Protein AF-A0A6M3MAF4-F1 (afdb_monomer)

Solvent-accessible surface area (backbone atoms only — not comparable to full-atom values): 4338 Å² total; per-residue (Å²): 131,87,88,82,77,93,81,89,76,60,67,73,58,54,54,51,48,55,59,70,38,59,92,51,93,60,88,44,70,66,59,51,52,51,52,54,49,42,68,75,37,58,85,75,44,73,71,93,53,54,74,71,52,49,51,53,50,52,53,51,34,44,76,70,68,79,102

Structure (mmCIF, N/CA/C/O backbone):
data_AF-A0A6M3MAF4-F1
#
_entry.id   AF-A0A6M3MAF4-F1
#
loop_
_atom_site.group_PDB
_atom_site.id
_atom_site.type_symbol
_atom_site.label_atom_id
_atom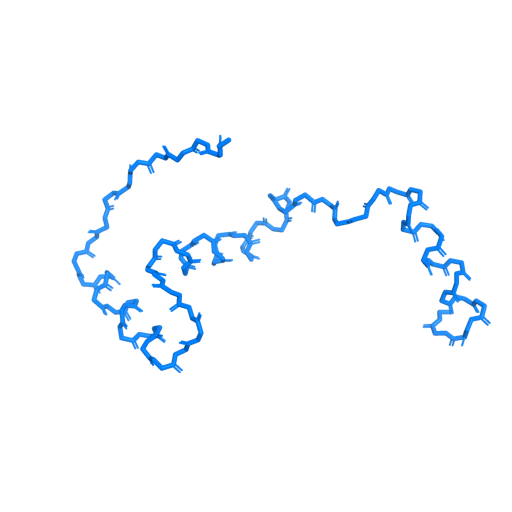_site.label_alt_id
_atom_site.label_comp_id
_atom_site.label_asym_id
_atom_site.label_entity_id
_atom_site.label_seq_id
_atom_site.pdbx_PDB_ins_code
_atom_site.Cartn_x
_atom_site.Cartn_y
_atom_site.Cartn_z
_atom_site.occupancy
_atom_site.B_iso_or_equiv
_atom_site.auth_seq_id
_atom_site.auth_comp_id
_atom_site.auth_asym_id
_atom_site.auth_atom_id
_atom_site.pdbx_PDB_model_num
ATOM 1 N N . MET A 1 1 ? 17.806 4.401 2.484 1.00 43.84 1 MET A N 1
ATOM 2 C CA . MET A 1 1 ? 16.429 4.620 2.975 1.00 43.84 1 MET A CA 1
ATOM 3 C C . MET A 1 1 ? 15.636 5.240 1.843 1.00 43.84 1 MET A C 1
ATOM 5 O O . MET A 1 1 ? 16.076 6.256 1.316 1.00 43.84 1 MET A O 1
ATOM 9 N N . SER A 1 2 ? 14.539 4.605 1.436 1.00 70.19 2 SER A N 1
ATOM 10 C CA . SER A 1 2 ? 13.571 5.177 0.499 1.00 70.19 2 SER A CA 1
ATOM 11 C C . SER A 1 2 ? 12.933 6.423 1.123 1.00 70.19 2 SER A C 1
ATOM 13 O O . SER A 1 2 ? 12.670 6.468 2.326 1.00 70.19 2 SER A O 1
ATOM 15 N N . ARG A 1 3 ? 12.758 7.478 0.324 1.00 83.19 3 ARG A N 1
ATOM 16 C CA . ARG A 1 3 ? 12.176 8.749 0.773 1.00 83.19 3 ARG A CA 1
ATOM 17 C C . ARG A 1 3 ? 10.657 8.632 0.667 1.00 83.19 3 ARG A C 1
ATOM 19 O O . ARG A 1 3 ? 10.155 8.445 -0.435 1.00 83.19 3 ARG A O 1
ATOM 26 N N . THR A 1 4 ? 9.936 8.743 1.778 1.00 85.00 4 THR A N 1
ATOM 27 C CA . THR A 1 4 ? 8.465 8.756 1.782 1.00 85.00 4 THR A CA 1
ATOM 28 C C . THR A 1 4 ? 7.937 10.164 2.049 1.00 85.00 4 THR A C 1
ATOM 30 O O . THR A 1 4 ? 8.612 10.991 2.667 1.00 85.00 4 THR A O 1
ATOM 33 N N . ILE A 1 5 ? 6.731 10.446 1.555 1.00 90.12 5 ILE A N 1
ATOM 34 C CA . ILE A 1 5 ? 5.990 11.681 1.834 1.00 90.12 5 ILE A CA 1
ATOM 35 C C . ILE A 1 5 ? 4.686 11.336 2.568 1.00 9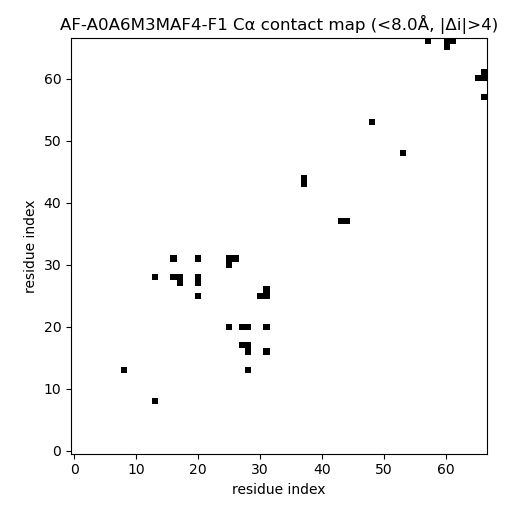0.12 5 ILE A C 1
ATOM 37 O O . ILE A 1 5 ? 4.053 10.336 2.223 1.00 90.12 5 ILE A O 1
ATOM 41 N N . PRO A 1 6 ? 4.269 12.117 3.581 1.00 90.19 6 PRO A N 1
ATOM 42 C CA . PRO A 1 6 ? 3.005 11.881 4.265 1.00 90.19 6 PRO A CA 1
ATOM 43 C C . PRO A 1 6 ? 1.827 12.246 3.353 1.00 90.19 6 PRO A C 1
ATOM 45 O O . PRO A 1 6 ? 1.842 13.283 2.690 1.00 90.19 6 PRO A O 1
ATOM 48 N N . ILE A 1 7 ? 0.790 11.409 3.355 1.00 88.25 7 ILE A N 1
ATOM 49 C CA . ILE A 1 7 ? -0.472 11.652 2.650 1.00 88.25 7 ILE A CA 1
ATOM 50 C C . ILE A 1 7 ? -1.634 11.626 3.643 1.00 88.25 7 ILE A C 1
ATOM 52 O O . ILE A 1 7 ? -1.624 10.857 4.602 1.00 88.25 7 ILE A O 1
ATOM 56 N N . SER A 1 8 ? -2.648 12.456 3.407 1.00 92.06 8 SER A N 1
ATOM 57 C CA . SER A 1 8 ? -3.880 12.456 4.198 1.00 92.06 8 SER A CA 1
ATOM 58 C C . SER A 1 8 ? -4.959 11.662 3.477 1.00 92.06 8 SER A C 1
ATOM 60 O O . SER A 1 8 ? -5.210 11.877 2.291 1.00 92.06 8 SER A O 1
ATOM 62 N N . LEU A 1 9 ? -5.629 10.775 4.206 1.00 89.75 9 LEU A N 1
ATOM 63 C CA . LEU A 1 9 ? -6.728 9.958 3.700 1.00 89.75 9 LEU A CA 1
ATOM 64 C C . LEU A 1 9 ? -8.003 10.263 4.492 1.00 89.75 9 LEU A C 1
ATOM 66 O O . LEU A 1 9 ? -7.926 10.524 5.696 1.00 89.75 9 LEU A O 1
ATOM 70 N N . PRO A 1 10 ? -9.189 10.211 3.862 1.00 95.06 10 PRO A N 1
ATOM 71 C CA . PRO A 1 10 ? -10.441 10.248 4.603 1.00 95.06 10 PRO A CA 1
ATOM 72 C C . PRO A 1 10 ? -10.514 9.088 5.600 1.00 95.06 10 PRO A C 1
ATOM 74 O O . PRO A 1 10 ? -10.196 7.951 5.250 1.00 95.06 10 PRO A O 1
ATOM 77 N N . LEU A 1 11 ? -11.012 9.355 6.812 1.00 93.69 11 LEU A N 1
ATOM 78 C CA . LEU A 1 11 ? -11.083 8.356 7.888 1.00 93.69 11 LEU A CA 1
ATOM 79 C C . LEU A 1 11 ? -11.801 7.070 7.443 1.00 93.69 11 LEU A C 1
ATOM 81 O O . LEU A 1 11 ? -11.300 5.973 7.652 1.00 93.69 11 LEU A O 1
ATOM 85 N N . LYS A 1 12 ? -12.915 7.221 6.716 1.00 94.81 12 LYS A N 1
ATOM 86 C CA . LYS A 1 12 ? -13.707 6.101 6.182 1.00 94.81 12 LYS A CA 1
ATOM 87 C C . LYS A 1 12 ? -12.906 5.180 5.258 1.00 94.81 12 LYS A C 1
ATOM 89 O O . LYS A 1 12 ? -13.151 3.981 5.224 1.00 94.81 12 LYS A O 1
ATOM 94 N N . VAL A 1 13 ? -11.977 5.741 4.481 1.00 91.94 13 VAL A N 1
ATOM 95 C CA . VAL A 1 13 ? -11.119 4.964 3.574 1.00 91.94 13 VAL A CA 1
ATOM 96 C C . VAL A 1 13 ? -10.100 4.178 4.387 1.00 91.94 13 VAL A C 1
ATOM 98 O O . VAL A 1 13 ? -9.912 2.993 4.142 1.00 91.94 13 VAL A O 1
ATOM 101 N N . PHE A 1 14 ? -9.487 4.819 5.3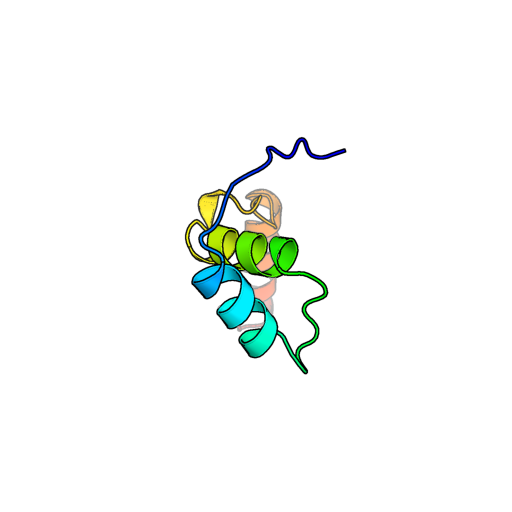85 1.00 92.62 14 PHE A N 1
ATOM 102 C CA . PHE A 1 14 ? -8.543 4.159 6.282 1.00 92.62 14 PHE A CA 1
ATOM 103 C C . PHE A 1 14 ? -9.194 2.985 7.027 1.00 92.62 14 PHE A C 1
ATOM 105 O O . PHE A 1 14 ? -8.668 1.878 6.989 1.00 92.62 14 PHE A O 1
ATOM 112 N N . GLU A 1 15 ? -10.359 3.202 7.642 1.00 94.12 15 GLU A N 1
ATOM 113 C CA . GLU A 1 15 ? -11.105 2.159 8.361 1.00 94.12 15 GLU A CA 1
ATOM 114 C C . GLU A 1 15 ? -11.439 0.975 7.454 1.00 94.12 15 GLU A C 1
ATOM 116 O O . GLU A 1 15 ? -11.208 -0.173 7.830 1.00 94.12 15 GLU A O 1
ATOM 121 N N . LYS A 1 16 ? -11.896 1.253 6.228 1.00 93.56 16 LYS A N 1
ATOM 122 C CA . LYS A 1 16 ? -12.202 0.208 5.254 1.00 93.56 16 LYS A CA 1
ATOM 123 C C . LYS A 1 16 ? -10.971 -0.627 4.895 1.00 93.56 16 LYS A C 1
ATOM 125 O O . LYS A 1 16 ? -11.058 -1.850 4.863 1.00 93.56 16 LYS A O 1
ATOM 130 N N . ILE A 1 17 ? -9.821 0.014 4.681 1.00 92.12 17 ILE A N 1
ATOM 131 C CA . ILE A 1 17 ? -8.570 -0.701 4.394 1.00 92.12 17 ILE A CA 1
ATOM 132 C C . ILE A 1 17 ? -8.150 -1.549 5.597 1.00 92.12 17 ILE A C 1
ATOM 134 O O . ILE A 1 17 ? -7.744 -2.690 5.412 1.00 92.12 17 ILE A O 1
ATOM 138 N N . VAL A 1 18 ? -8.271 -1.028 6.824 1.00 92.31 18 VAL A N 1
ATOM 139 C CA . VAL A 1 18 ? -7.958 -1.782 8.050 1.00 92.31 18 VAL A CA 1
ATOM 140 C C . VAL A 1 18 ? -8.818 -3.040 8.167 1.00 92.31 18 VAL A C 1
ATOM 142 O O . VAL A 1 18 ? -8.304 -4.090 8.550 1.00 92.31 18 VAL A O 1
ATOM 145 N N . GLU A 1 19 ? -10.105 -2.957 7.831 1.00 93.69 19 GLU A N 1
ATOM 146 C CA . GLU A 1 19 ? -10.981 -4.130 7.773 1.00 93.69 19 GLU A CA 1
ATOM 147 C C . GLU A 1 19 ? -10.551 -5.114 6.682 1.00 93.69 19 GLU A C 1
ATOM 149 O O . GLU A 1 19 ? -10.458 -6.309 6.955 1.00 93.69 19 GLU A O 1
ATOM 154 N N . ASP A 1 20 ? -10.245 -4.624 5.479 1.00 89.06 20 ASP A N 1
ATOM 155 C CA . ASP A 1 20 ? -9.891 -5.460 4.328 1.00 89.06 20 ASP A CA 1
ATO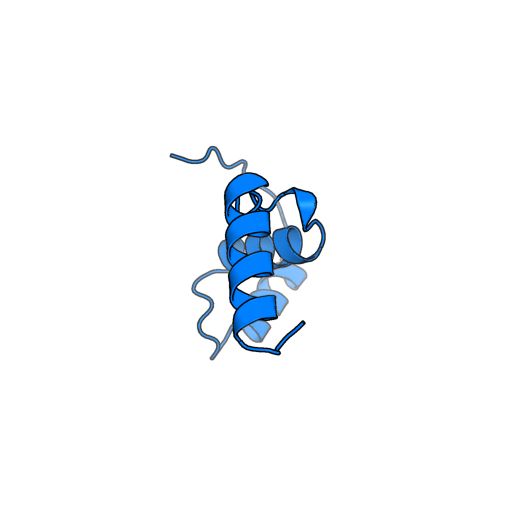M 156 C C . ASP A 1 20 ? -8.551 -6.196 4.525 1.00 89.06 20 ASP A C 1
ATOM 158 O O . ASP A 1 20 ? -8.402 -7.342 4.098 1.00 89.06 20 ASP A O 1
ATOM 162 N N . ILE A 1 21 ? -7.578 -5.586 5.215 1.00 91.88 21 ILE A N 1
ATOM 163 C CA . ILE A 1 21 ? -6.294 -6.238 5.527 1.00 91.88 21 ILE A CA 1
ATOM 164 C C . ILE A 1 21 ? -6.370 -7.152 6.755 1.00 91.88 21 ILE A C 1
ATOM 166 O O . ILE A 1 21 ? -5.437 -7.923 7.007 1.00 91.88 21 ILE A O 1
ATOM 170 N N . LYS A 1 22 ? -7.456 -7.102 7.535 1.00 89.00 22 LYS A N 1
ATOM 171 C CA . LYS A 1 22 ? -7.596 -7.885 8.765 1.00 89.00 22 LYS A CA 1
ATOM 172 C C . LYS A 1 22 ? -7.662 -9.378 8.440 1.00 89.00 22 LYS A C 1
ATOM 174 O O . LYS A 1 22 ? -8.583 -9.853 7.789 1.00 89.00 22 LYS A O 1
ATOM 179 N N . GLY A 1 23 ? -6.683 -10.133 8.937 1.00 84.44 23 GLY A N 1
ATOM 180 C CA . GLY A 1 23 ? -6.558 -11.568 8.650 1.00 84.44 23 GLY A CA 1
ATOM 181 C C . GLY A 1 23 ? -5.758 -11.888 7.385 1.00 84.44 23 GLY A C 1
ATOM 182 O O . GLY A 1 23 ? -5.601 -13.058 7.049 1.00 84.44 23 GLY A O 1
ATOM 183 N N . THR A 1 24 ? -5.211 -10.872 6.715 1.00 88.69 24 THR A N 1
ATOM 184 C CA . THR A 1 24 ? -4.225 -11.045 5.643 1.00 88.69 24 THR A CA 1
ATOM 185 C C . THR A 1 24 ? -2.798 -10.953 6.195 1.00 88.69 24 THR A C 1
ATOM 187 O O . THR A 1 24 ? -2.574 -10.583 7.348 1.00 88.69 24 THR A O 1
ATOM 190 N N . SER A 1 25 ? -1.803 -11.265 5.364 1.00 86.25 25 SER A N 1
ATOM 191 C CA . SER A 1 25 ? -0.381 -11.088 5.686 1.00 86.25 25 SER A CA 1
ATOM 192 C C . SER A 1 25 ? 0.106 -9.634 5.580 1.00 86.25 25 SER A C 1
ATOM 194 O O . SER A 1 25 ? 1.294 -9.373 5.787 1.00 86.25 25 SER A O 1
ATOM 196 N N . VAL A 1 26 ? -0.770 -8.689 5.221 1.00 86.12 26 VAL A N 1
ATOM 197 C CA . VAL A 1 26 ? -0.415 -7.278 5.046 1.00 86.12 26 VAL A CA 1
ATOM 198 C C . VAL A 1 26 ? -0.275 -6.608 6.411 1.00 86.12 26 VAL A C 1
ATOM 200 O O . VAL A 1 26 ? -1.171 -6.663 7.248 1.00 86.12 26 VAL A O 1
ATOM 203 N N . LYS A 1 27 ? 0.883 -5.981 6.644 1.00 80.62 27 LYS A N 1
ATOM 204 C CA . LYS A 1 27 ? 1.288 -5.498 7.974 1.00 80.62 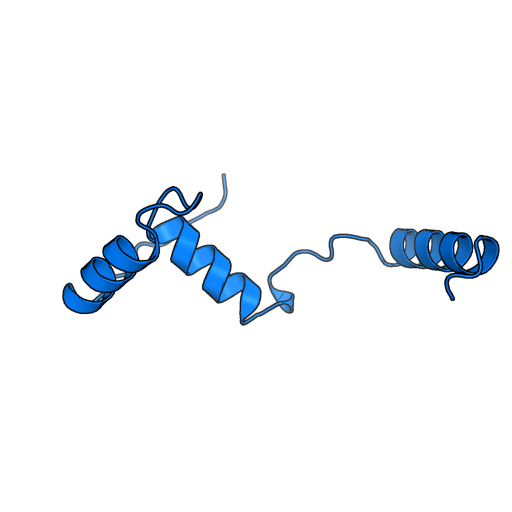27 LYS A CA 1
ATOM 205 C C . LYS A 1 27 ? 0.792 -4.091 8.311 1.00 80.62 27 LYS A C 1
ATOM 207 O O . LYS A 1 27 ? 0.732 -3.757 9.491 1.00 80.62 27 LYS A O 1
ATOM 212 N N . SER A 1 28 ? 0.472 -3.265 7.314 1.00 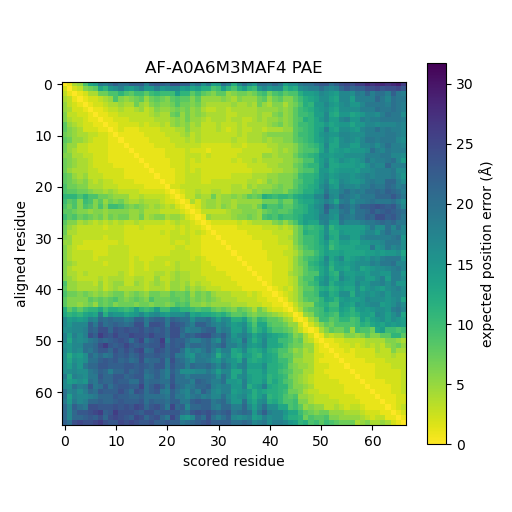88.19 28 SER A N 1
ATOM 213 C CA . SER A 1 28 ? -0.016 -1.901 7.535 1.00 88.19 28 SER A CA 1
ATOM 214 C C . SER A 1 28 ? -0.825 -1.365 6.356 1.00 88.19 28 SER A C 1
ATOM 216 O O . SER A 1 28 ? -0.779 -1.903 5.246 1.00 88.19 28 SER A O 1
ATOM 218 N N . VAL A 1 29 ? -1.556 -0.277 6.607 1.00 90.12 29 VAL A N 1
ATOM 219 C CA . VAL A 1 29 ? -2.300 0.454 5.574 1.00 90.12 29 VAL A CA 1
ATOM 220 C C . VAL A 1 29 ? -1.345 1.073 4.553 1.00 90.12 29 VAL A C 1
ATOM 222 O O . VAL A 1 29 ? -1.651 1.050 3.365 1.00 90.12 29 VAL A O 1
ATOM 225 N N . GLU A 1 30 ? -0.171 1.565 4.971 1.00 89.06 30 GLU A N 1
ATOM 226 C CA . GLU A 1 30 ? 0.820 2.081 4.019 1.00 89.06 30 GLU A CA 1
ATOM 227 C C . GLU A 1 30 ? 1.292 0.986 3.061 1.00 89.06 30 GLU A C 1
ATOM 229 O O . GLU A 1 30 ? 1.287 1.206 1.855 1.00 89.06 30 GLU A O 1
ATOM 234 N N . ALA A 1 31 ? 1.612 -0.206 3.577 1.00 87.94 31 ALA A N 1
ATOM 235 C CA . ALA A 1 31 ? 2.049 -1.332 2.752 1.00 87.94 31 ALA A CA 1
ATOM 236 C C . ALA A 1 31 ? 0.956 -1.791 1.774 1.00 87.94 31 ALA A C 1
ATOM 238 O O . ALA A 1 31 ? 1.246 -2.144 0.633 1.00 87.94 31 ALA A O 1
ATOM 239 N N . PHE A 1 32 ? -0.309 -1.764 2.206 1.00 91.44 32 PHE A N 1
ATOM 240 C CA . PHE A 1 32 ? -1.442 -2.055 1.331 1.00 91.44 32 PHE A CA 1
ATOM 241 C C . PHE A 1 32 ? -1.543 -1.052 0.177 1.00 91.44 32 PHE A C 1
ATOM 243 O O . PHE A 1 32 ? -1.686 -1.443 -0.979 1.00 91.44 32 PHE A O 1
ATOM 250 N N . ILE A 1 33 ? -1.457 0.244 0.490 1.00 90.81 33 ILE A N 1
ATOM 251 C CA . ILE A 1 33 ? -1.558 1.314 -0.506 1.00 90.81 33 ILE A CA 1
ATOM 252 C C . ILE A 1 33 ? -0.366 1.267 -1.461 1.00 90.81 33 ILE A C 1
ATOM 254 O O . ILE A 1 33 ? -0.560 1.379 -2.667 1.00 90.81 33 ILE A O 1
ATOM 258 N N . GLU A 1 34 ? 0.844 1.066 -0.944 1.00 88.44 34 GLU A N 1
ATOM 259 C CA . GLU A 1 34 ? 2.056 0.932 -1.751 1.00 88.44 34 GLU A CA 1
ATOM 260 C C . GLU A 1 34 ? 1.934 -0.229 -2.744 1.00 88.44 34 GLU A C 1
ATOM 262 O O . GLU A 1 34 ? 2.102 -0.021 -3.945 1.00 88.44 34 GLU A O 1
ATOM 267 N N . ALA A 1 35 ? 1.527 -1.415 -2.279 1.00 88.12 35 ALA A N 1
ATOM 268 C CA . ALA A 1 35 ? 1.312 -2.575 -3.142 1.00 88.12 35 ALA A CA 1
ATOM 269 C C . ALA A 1 35 ? 0.230 -2.323 -4.206 1.00 88.12 35 ALA A C 1
ATOM 271 O O . ALA A 1 35 ? 0.400 -2.686 -5.369 1.00 88.12 35 ALA A O 1
ATOM 272 N N . LEU A 1 36 ? -0.871 -1.664 -3.832 1.00 89.62 36 LEU A N 1
ATOM 273 C CA . LEU A 1 36 ? -1.960 -1.341 -4.754 1.00 89.62 36 LEU A CA 1
ATOM 274 C C . LEU A 1 36 ? -1.526 -0.328 -5.826 1.00 89.62 36 LEU A C 1
ATOM 276 O O . LEU A 1 36 ? -1.928 -0.436 -6.985 1.00 89.62 36 LEU A O 1
ATOM 280 N N . VAL A 1 37 ? -0.679 0.638 -5.463 1.00 89.31 37 VAL A N 1
ATOM 281 C CA . VAL A 1 37 ? -0.086 1.599 -6.404 1.00 89.31 37 VAL A CA 1
ATOM 282 C C . VAL A 1 37 ? 0.910 0.900 -7.330 1.00 89.31 37 VAL A C 1
ATOM 284 O O . VAL A 1 37 ? 0.812 1.079 -8.541 1.00 89.31 37 VAL A O 1
ATOM 287 N N . MET A 1 38 ? 1.802 0.056 -6.804 1.00 86.50 38 MET A N 1
ATOM 288 C CA . MET A 1 38 ? 2.752 -0.735 -7.602 1.00 86.50 38 MET A CA 1
ATOM 289 C C . MET A 1 38 ? 2.055 -1.688 -8.578 1.00 86.50 38 MET A C 1
ATOM 291 O O . MET A 1 38 ? 2.525 -1.893 -9.694 1.00 86.50 38 MET A O 1
ATOM 295 N N . GLN A 1 39 ? 0.912 -2.255 -8.187 1.00 87.12 39 GLN A N 1
ATOM 296 C CA . GLN A 1 39 ? 0.097 -3.081 -9.076 1.00 87.12 39 GLN A CA 1
ATOM 297 C C . GLN A 1 39 ? -0.547 -2.251 -10.195 1.00 87.12 39 GLN A C 1
ATOM 299 O O . GLN A 1 39 ? -0.680 -2.725 -11.323 1.00 87.12 39 GLN A O 1
ATOM 304 N N . LYS A 1 40 ? -0.974 -1.021 -9.885 1.00 89.31 40 LYS A N 1
ATOM 305 C CA . LYS A 1 40 ? -1.608 -0.118 -10.851 1.00 89.31 40 LYS A CA 1
ATOM 306 C C . LYS A 1 40 ? -0.612 0.480 -11.847 1.00 89.31 40 LYS A C 1
ATOM 308 O O . LYS A 1 40 ? -1.004 0.735 -12.983 1.00 89.31 40 LYS A O 1
ATOM 313 N N . TYR A 1 41 ? 0.631 0.686 -11.421 1.00 86.69 41 TYR A N 1
ATOM 314 C CA . TYR A 1 41 ? 1.713 1.247 -12.228 1.00 86.69 41 TYR A CA 1
ATOM 315 C C . TYR A 1 41 ? 2.897 0.271 -12.267 1.00 86.69 41 TYR A C 1
ATOM 317 O O . TYR A 1 41 ? 3.875 0.460 -11.537 1.00 86.69 41 TYR A O 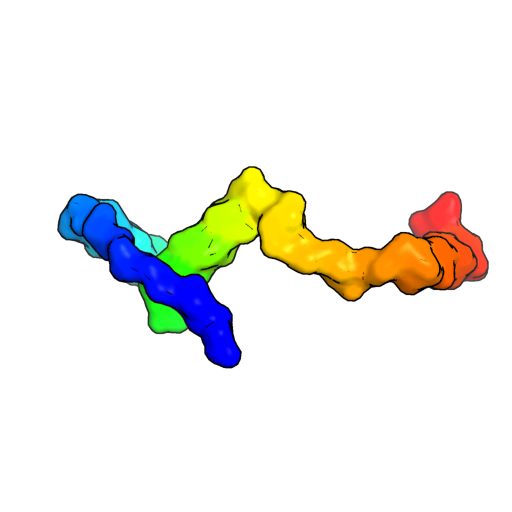1
ATOM 325 N N . PRO A 1 42 ? 2.817 -0.799 -13.081 1.00 79.94 42 PRO A N 1
ATOM 326 C CA . PRO A 1 42 ? 3.875 -1.797 -13.182 1.00 79.94 42 PRO A CA 1
ATOM 327 C C . PRO A 1 42 ? 5.244 -1.214 -13.544 1.00 79.94 42 PRO A C 1
ATOM 329 O O . PRO A 1 42 ? 6.253 -1.784 -13.153 1.00 79.94 42 PRO A O 1
ATOM 332 N N . GLU A 1 43 ? 5.280 -0.077 -14.240 1.00 80.94 43 GLU A N 1
ATOM 333 C CA . GLU A 1 43 ? 6.487 0.667 -14.608 1.00 80.94 43 GLU A CA 1
ATOM 334 C C . GLU A 1 43 ? 7.252 1.263 -13.416 1.00 80.94 43 GLU A C 1
ATOM 336 O O . GLU A 1 43 ? 8.420 1.615 -13.556 1.00 80.94 43 GLU A O 1
ATO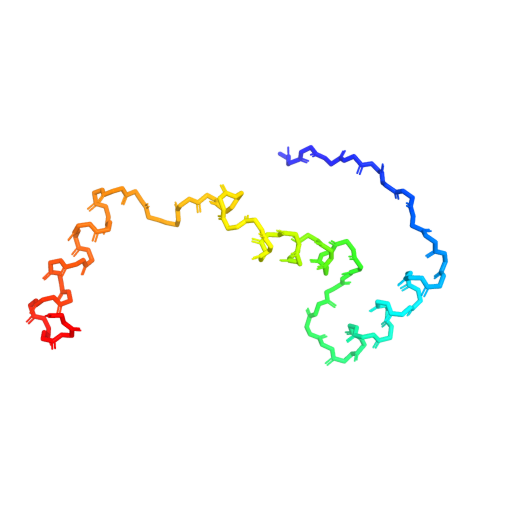M 341 N N . LEU A 1 44 ? 6.603 1.396 -12.252 1.00 77.50 44 LEU A N 1
ATOM 342 C CA . LEU A 1 44 ? 7.260 1.802 -11.007 1.00 77.50 44 LEU A CA 1
ATOM 343 C C . LEU A 1 44 ? 7.973 0.635 -10.324 1.00 77.50 44 LEU A C 1
ATOM 345 O O . LEU A 1 44 ? 8.814 0.872 -9.456 1.00 77.50 44 LEU A O 1
ATOM 349 N N . ASN A 1 45 ? 7.640 -0.607 -10.685 1.00 69.62 45 ASN A N 1
ATOM 350 C CA . ASN A 1 45 ? 8.448 -1.737 -10.263 1.00 69.62 45 ASN A CA 1
ATOM 351 C C . ASN A 1 45 ? 9.741 -1.686 -11.066 1.00 69.62 45 ASN A C 1
ATOM 353 O O . ASN A 1 45 ? 9.713 -1.650 -12.298 1.00 69.62 45 ASN A O 1
ATOM 357 N N . GLU A 1 46 ? 10.875 -1.686 -10.367 1.00 64.00 46 GLU A N 1
ATOM 358 C CA . GLU A 1 46 ? 12.151 -1.913 -11.032 1.00 64.00 46 GLU A CA 1
ATOM 359 C C . GLU A 1 46 ? 12.029 -3.213 -11.840 1.00 64.00 46 GLU A C 1
ATOM 361 O O . GLU A 1 46 ? 11.501 -4.203 -11.311 1.00 64.00 46 GLU A O 1
ATOM 366 N N . PRO A 1 47 ? 12.439 -3.224 -13.122 1.00 58.72 47 PRO A N 1
ATOM 367 C CA . PRO A 1 47 ? 12.445 -4.453 -13.891 1.00 58.72 47 PRO A CA 1
ATOM 368 C C . PRO A 1 47 ? 13.264 -5.477 -13.101 1.00 58.72 47 PRO A C 1
ATOM 370 O O . PRO A 1 47 ? 14.448 -5.278 -12.842 1.00 58.72 47 PRO A O 1
ATOM 373 N N . ILE A 1 48 ? 12.590 -6.545 -12.658 1.00 61.47 48 ILE A N 1
ATOM 374 C CA . ILE A 1 48 ? 13.168 -7.585 -11.787 1.00 61.47 48 ILE A CA 1
ATOM 375 C C . ILE A 1 48 ? 14.370 -8.251 -12.475 1.00 61.47 48 ILE A C 1
ATOM 377 O O . ILE A 1 48 ? 15.237 -8.812 -11.811 1.00 61.47 48 ILE A O 1
ATOM 381 N N . TYR A 1 49 ? 14.415 -8.157 -13.804 1.00 62.06 49 TYR A N 1
ATOM 382 C CA . TYR A 1 49 ? 15.485 -8.643 -14.650 1.00 62.06 49 TYR A CA 1
ATOM 383 C C . TYR A 1 49 ? 15.953 -7.523 -15.570 1.00 62.06 49 TYR A C 1
ATOM 385 O O . TYR A 1 49 ? 15.147 -6.819 -16.179 1.00 62.06 49 TYR A O 1
ATOM 393 N N . THR A 1 50 ? 17.265 -7.390 -15.693 1.00 78.69 50 THR A N 1
ATOM 394 C CA . THR A 1 50 ? 17.886 -6.663 -16.801 1.00 78.69 50 THR A CA 1
ATOM 395 C C . THR A 1 50 ? 17.540 -7.336 -18.137 1.00 78.69 50 THR A C 1
ATOM 397 O O . THR A 1 50 ? 17.199 -8.520 -18.172 1.00 78.69 50 THR A O 1
ATOM 400 N N . GLU A 1 51 ? 17.646 -6.610 -19.257 1.00 78.38 51 GLU A N 1
ATOM 401 C CA . GLU A 1 51 ? 17.399 -7.186 -20.594 1.00 78.38 51 GLU A CA 1
ATOM 402 C C . GLU A 1 51 ? 18.271 -8.432 -20.848 1.00 78.38 51 GLU A C 1
ATOM 404 O O . GLU A 1 51 ? 17.797 -9.431 -21.389 1.00 78.38 51 GLU A O 1
ATOM 409 N N . GLU A 1 52 ? 19.520 -8.413 -20.371 1.00 78.00 52 GLU A N 1
ATOM 410 C CA . GLU A 1 52 ? 20.459 -9.540 -20.451 1.00 78.00 52 GLU A CA 1
ATOM 411 C C . GLU A 1 52 ? 19.97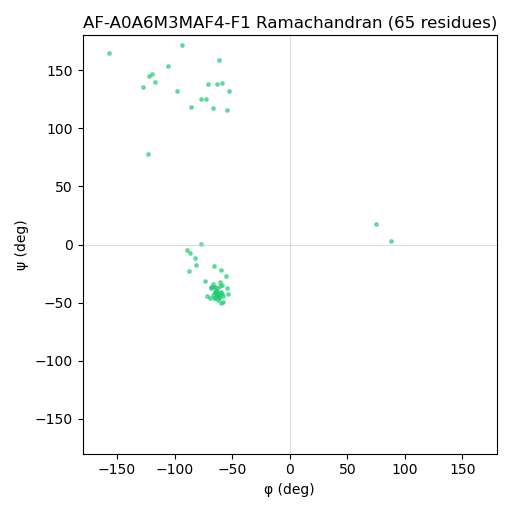3 -10.769 -19.658 1.00 78.00 52 GLU A C 1
ATOM 413 O O . GLU A 1 52 ? 20.049 -11.907 -20.131 1.00 78.00 52 GLU A O 1
ATOM 418 N N . GLU A 1 53 ? 19.436 -10.559 -18.454 1.00 79.06 53 GLU A N 1
ATOM 419 C CA . GLU A 1 53 ? 18.865 -11.631 -17.631 1.00 79.06 53 GLU A CA 1
ATOM 420 C C . GLU A 1 53 ? 17.576 -12.190 -18.239 1.00 79.06 53 GLU A C 1
ATOM 422 O O . GLU A 1 53 ? 17.349 -13.403 -18.203 1.00 79.06 53 GLU A O 1
ATOM 427 N N . GLU A 1 54 ? 16.751 -11.336 -18.844 1.00 82.06 54 GLU A N 1
ATOM 428 C CA . GLU A 1 54 ? 15.533 -11.754 -19.532 1.00 82.06 54 GLU A CA 1
ATOM 429 C C . GLU A 1 54 ? 15.848 -12.630 -20.757 1.00 82.06 54 GLU A C 1
ATOM 431 O O . GLU A 1 54 ? 15.192 -13.657 -20.965 1.00 82.06 54 GLU A O 1
ATOM 436 N N . GLU A 1 55 ? 16.880 -12.292 -21.539 1.00 84.94 55 GLU A N 1
ATOM 437 C CA . GLU A 1 55 ? 17.348 -13.136 -22.645 1.00 84.94 55 GLU A CA 1
ATOM 438 C C . GLU A 1 55 ? 17.868 -14.493 -22.160 1.00 84.94 55 GLU A C 1
ATOM 440 O O . GLU A 1 55 ? 17.500 -15.529 -22.725 1.00 84.94 55 GLU A O 1
ATOM 445 N N . LEU A 1 56 ? 18.647 -14.521 -21.074 1.00 86.56 56 LEU A N 1
ATOM 446 C CA . LEU A 1 56 ? 19.157 -15.766 -20.496 1.00 86.56 56 LEU A CA 1
ATOM 447 C C . LEU A 1 56 ? 18.018 -16.671 -19.996 1.00 86.56 56 LEU A C 1
ATOM 449 O O . LEU A 1 56 ? 18.052 -17.895 -20.178 1.00 86.56 56 LEU A O 1
ATOM 453 N N . ILE A 1 57 ? 16.990 -16.083 -19.378 1.00 85.56 57 ILE A N 1
ATOM 454 C CA . ILE A 1 57 ? 15.791 -16.803 -18.934 1.00 85.56 57 ILE A CA 1
ATOM 455 C C . ILE A 1 57 ? 15.016 -17.334 -20.145 1.00 85.56 57 ILE A C 1
ATOM 457 O O . ILE A 1 57 ? 14.666 -18.515 -20.165 1.00 85.56 57 ILE A O 1
ATOM 461 N N . LYS A 1 58 ? 14.808 -16.521 -21.188 1.00 86.88 58 LYS A N 1
ATOM 462 C CA . LYS A 1 58 ? 14.153 -16.943 -22.439 1.00 86.88 58 LYS A CA 1
ATOM 463 C C . LYS A 1 58 ? 14.899 -18.091 -23.120 1.00 86.88 58 LYS A C 1
ATOM 465 O O . LYS A 1 58 ? 14.267 -19.050 -23.560 1.00 86.88 58 LYS A O 1
ATOM 470 N N . GLU A 1 59 ? 16.229 -18.042 -23.178 1.00 91.19 59 GLU A N 1
ATOM 471 C CA . GLU A 1 59 ? 17.045 -19.109 -23.767 1.00 91.19 59 GLU A CA 1
ATOM 472 C C . GLU A 1 59 ? 16.932 -20.415 -22.963 1.00 91.19 59 GLU A C 1
ATOM 474 O O . GLU A 1 59 ? 16.787 -21.498 -23.538 1.00 91.19 59 GLU A O 1
ATOM 479 N N . ARG A 1 60 ? 16.932 -20.326 -21.625 1.00 90.44 60 ARG A N 1
ATOM 480 C CA . ARG A 1 60 ? 16.705 -21.481 -20.740 1.00 90.44 60 ARG A CA 1
ATOM 481 C C . ARG A 1 60 ? 15.306 -22.065 -20.908 1.00 90.44 60 ARG A C 1
ATOM 483 O O . ARG A 1 60 ? 15.179 -23.283 -20.993 1.00 90.44 60 ARG A O 1
ATOM 490 N N . LEU A 1 61 ? 14.274 -21.229 -20.992 1.00 90.75 61 LEU A N 1
ATOM 491 C CA . LEU A 1 61 ? 12.894 -21.682 -21.179 1.00 90.75 61 LEU A CA 1
ATOM 492 C C . LEU A 1 61 ? 12.701 -22.384 -22.530 1.00 90.75 61 LEU A C 1
ATOM 494 O O . LEU A 1 61 ? 12.069 -23.439 -22.556 1.00 90.75 61 LEU A O 1
ATOM 498 N N . ARG A 1 62 ? 13.323 -21.884 -23.610 1.00 90.44 62 ARG A N 1
ATOM 499 C CA . ARG A 1 62 ? 13.356 -22.564 -24.921 1.00 90.44 62 ARG A CA 1
ATOM 500 C C . ARG A 1 62 ? 14.050 -23.924 -24.851 1.00 90.44 62 ARG A C 1
ATOM 502 O O . ARG A 1 62 ? 13.531 -24.909 -25.364 1.00 90.44 62 ARG A O 1
ATOM 509 N N . LYS A 1 63 ? 15.205 -24.012 -24.176 1.00 92.00 63 LYS A N 1
ATOM 510 C CA . LYS A 1 63 ? 15.925 -25.290 -23.971 1.00 92.00 63 LYS A CA 1
ATOM 511 C C . LYS A 1 63 ? 15.094 -26.316 -23.201 1.00 92.00 63 LYS A C 1
ATOM 513 O O . LYS A 1 63 ? 15.240 -27.512 -23.425 1.00 92.00 63 LYS A O 1
ATOM 518 N N . LEU A 1 64 ? 14.246 -25.843 -22.295 1.00 91.88 64 LEU A N 1
ATOM 519 C CA . LEU A 1 64 ? 13.355 -26.669 -21.489 1.00 91.88 64 LEU A CA 1
ATOM 520 C C . LEU A 1 64 ? 11.988 -26.927 -22.158 1.00 91.88 64 LEU A C 1
ATOM 522 O O . LEU A 1 64 ? 11.200 -27.694 -21.613 1.00 91.88 64 LEU A O 1
ATOM 526 N N . GLY A 1 65 ? 11.709 -26.325 -23.323 1.00 89.38 65 GLY A N 1
ATOM 527 C CA . GLY A 1 65 ? 10.464 -26.517 -24.078 1.00 89.38 65 GLY A CA 1
ATOM 528 C C . GLY A 1 65 ? 9.237 -25.804 -23.503 1.00 89.38 65 GLY A C 1
ATOM 529 O O . GLY A 1 65 ? 8.112 -26.167 -23.833 1.00 89.38 65 GLY A O 1
ATOM 530 N N . TYR A 1 66 ? 9.434 -24.809 -22.635 1.00 83.19 66 TYR A N 1
ATOM 531 C CA . TYR A 1 66 ? 8.352 -23.972 -22.096 1.00 83.19 66 TYR A CA 1
ATOM 532 C C . TYR A 1 66 ? 8.014 -22.767 -22.999 1.00 83.19 66 TYR A C 1
ATOM 534 O O . TYR A 1 66 ? 7.054 -22.049 -22.721 1.00 83.19 66 TYR A O 1
ATOM 542 N N . LEU A 1 67 ? 8.812 -22.547 -24.052 1.00 73.12 67 LEU A N 1
ATOM 543 C CA . LEU A 1 67 ? 8.727 -21.490 -25.068 1.00 73.12 67 LEU A CA 1
ATOM 544 C C . LEU A 1 67 ? 9.117 -22.077 -26.425 1.00 73.12 67 LEU A C 1
ATOM 546 O O . LEU A 1 67 ? 8.429 -21.757 -27.415 1.00 73.12 67 LEU A O 1
#

Mean predicted aligned error: 9.78 Å

pLDDT: mean 84.96, std 9.64, range [43.84, 95.06]

Organism: NCBI:txid1070528

Secondary structure (DSSP, 8-state):
----------HHHHHHHHHHHTTSS---HHHHHHHHHHHH-GGGS--SS-HHHHHHHHHHHHHTT--

Sequence (67 aa):
MSRTIPISLPLKVFEKIVEDIKGTSVKSVEAFIEALVMQKYPELNEPIYTEEEEELIKERLRKLGYL

Foldseek 3Di:
DDDDDDDDDDPVVQVVLVVVCVPPPQDHPVSVVVVVVCVVCVVVPDPPDDPVRVVVVVVVCVVVVVD

Radius of gyration: 18.25 Å; Cα contacts (8 Å, |Δi|>4): 20; chains: 1; bounding box: 34×39×34 Å